Protein AF-U9UNN4-F1 (afdb_monomer)

Solvent-accessible surface area (backbone atoms only — not comparable to full-atom values): 7421 Å² total; per-residue (Å²): 136,86,81,72,49,58,26,54,30,39,27,34,83,68,90,56,60,89,92,50,68,47,32,58,31,79,43,15,46,26,44,37,27,76,14,30,35,22,39,52,63,44,77,42,87,73,54,75,59,60,59,93,90,62,50,74,45,83,46,73,40,79,90,68,20,33,39,28,44,24,54,69,85,47,74,52,69,67,46,85,89,44,60,75,52,69,99,54,69,41,85,44,71,51,66,84,70,83,86,71,88,83,83,88,78,89,73,76,77,92,79,78,82,85,82,91,78,134

Structure (mmCIF, N/CA/C/O backbone):
data_AF-U9UNN4-F1
#
_entry.id   AF-U9UNN4-F1
#
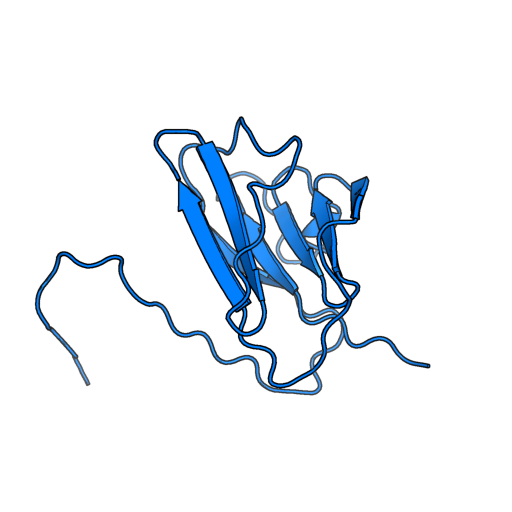loop_
_atom_site.group_PDB
_atom_site.id
_atom_site.type_symbol
_atom_site.label_atom_id
_atom_site.label_alt_id
_atom_site.label_comp_id
_atom_site.label_asym_id
_atom_site.label_entity_id
_atom_site.label_seq_id
_atom_site.pdbx_PDB_ins_code
_atom_site.Cartn_x
_atom_site.Cartn_y
_atom_site.Cartn_z
_atom_site.occupancy
_atom_site.B_iso_or_equiv
_atom_site.auth_seq_id
_atom_site.auth_comp_id
_atom_site.auth_asym_id
_atom_site.auth_atom_id
_atom_site.pdbx_PDB_model_num
ATOM 1 N N . MET A 1 1 ? 22.254 -5.142 6.832 1.00 29.05 1 MET A N 1
ATOM 2 C CA . MET A 1 1 ? 20.817 -5.178 7.172 1.00 29.05 1 MET A CA 1
ATOM 3 C C . MET A 1 1 ? 20.055 -5.242 5.857 1.00 29.05 1 MET A C 1
ATOM 5 O O . MET A 1 1 ? 19.939 -4.225 5.191 1.00 29.05 1 MET A O 1
ATOM 9 N N . TYR A 1 2 ? 19.683 -6.440 5.402 1.00 25.25 2 TYR A N 1
ATOM 10 C CA . TYR A 1 2 ? 18.939 -6.605 4.150 1.00 25.25 2 TYR A CA 1
ATOM 11 C C . TYR A 1 2 ? 17.451 -6.459 4.472 1.00 25.25 2 TYR A C 1
ATOM 13 O O . TYR A 1 2 ? 16.922 -7.208 5.288 1.00 25.25 2 TYR A O 1
ATOM 21 N N . VAL A 1 3 ? 16.820 -5.425 3.919 1.00 30.61 3 VAL A N 1
ATOM 22 C CA . VAL A 1 3 ? 15.387 -5.160 4.085 1.00 30.61 3 VAL A CA 1
ATOM 23 C C . VAL A 1 3 ? 14.633 -6.053 3.106 1.00 30.61 3 VAL A C 1
ATOM 25 O O . VAL A 1 3 ? 14.848 -5.972 1.896 1.00 30.61 3 VAL A O 1
ATOM 28 N N . TRP A 1 4 ? 13.779 -6.922 3.638 1.00 38.28 4 TRP A N 1
ATOM 29 C CA . TRP A 1 4 ? 12.887 -7.781 2.870 1.00 38.28 4 TRP A CA 1
ATOM 30 C C . TRP A 1 4 ? 11.688 -6.943 2.397 1.00 38.28 4 TRP A C 1
ATOM 32 O O . TRP A 1 4 ? 10.905 -6.437 3.201 1.00 38.28 4 TRP A O 1
ATOM 42 N N . ASP A 1 5 ? 11.587 -6.715 1.087 1.00 43.12 5 ASP A N 1
ATOM 43 C CA . ASP A 1 5 ? 10.482 -5.972 0.470 1.00 43.12 5 ASP A CA 1
ATOM 44 C C . ASP A 1 5 ? 9.328 -6.941 0.161 1.00 43.12 5 ASP A C 1
ATOM 46 O O . ASP A 1 5 ? 9.181 -7.408 -0.972 1.00 43.12 5 ASP A O 1
ATOM 50 N N . GLU A 1 6 ? 8.510 -7.242 1.167 1.00 52.38 6 GLU A N 1
ATOM 51 C CA . GLU A 1 6 ? 7.158 -7.768 0.964 1.00 52.38 6 GLU A CA 1
ATOM 52 C C . GLU A 1 6 ? 6.210 -6.574 0.798 1.00 52.38 6 GLU A C 1
ATOM 54 O O . GLU A 1 6 ? 6.158 -5.683 1.652 1.00 52.38 6 GLU A O 1
ATOM 59 N N . LYS A 1 7 ? 5.528 -6.489 -0.351 1.00 60.31 7 LYS A N 1
ATOM 60 C CA . LYS A 1 7 ? 4.720 -5.321 -0.729 1.00 60.31 7 LYS A CA 1
ATOM 61 C C . LYS A 1 7 ? 3.348 -5.749 -1.227 1.00 60.31 7 LYS A C 1
ATOM 63 O O . LYS A 1 7 ? 3.246 -6.290 -2.328 1.00 60.31 7 LYS A O 1
ATOM 68 N N . GLU A 1 8 ? 2.307 -5.462 -0.454 1.00 63.56 8 GLU A N 1
ATOM 69 C CA . GLU A 1 8 ? 0.919 -5.579 -0.910 1.00 63.56 8 GLU A CA 1
ATOM 70 C C . GLU A 1 8 ? 0.491 -4.299 -1.630 1.00 63.56 8 GLU A C 1
ATOM 72 O O . GLU A 1 8 ? 0.811 -3.181 -1.212 1.00 63.56 8 GLU A O 1
ATOM 77 N N . CYS A 1 9 ? -0.194 -4.458 -2.760 1.00 71.25 9 CYS A N 1
ATOM 78 C CA . CYS A 1 9 ? -0.533 -3.344 -3.629 1.00 71.25 9 CYS A CA 1
ATOM 79 C C . CYS A 1 9 ? -1.826 -3.549 -4.413 1.00 71.25 9 CYS A C 1
ATOM 81 O O . CYS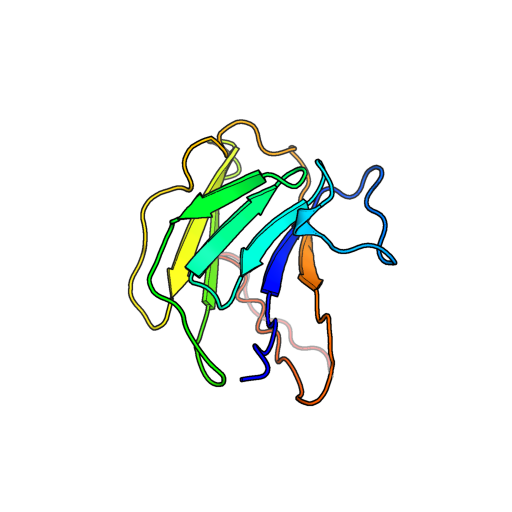 A 1 9 ? -2.373 -4.646 -4.515 1.00 71.25 9 CYS A O 1
ATOM 83 N N . ILE A 1 10 ? -2.309 -2.449 -4.975 1.00 73.62 10 ILE A N 1
ATOM 84 C CA . ILE A 1 10 ? -3.363 -2.426 -5.984 1.00 73.62 10 ILE A CA 1
ATOM 85 C C . ILE A 1 10 ? -2.824 -1.723 -7.230 1.00 73.62 10 ILE A C 1
ATOM 87 O O . ILE A 1 10 ? -2.032 -0.782 -7.120 1.00 73.62 10 ILE A O 1
ATOM 91 N N . CYS A 1 11 ? -3.222 -2.176 -8.417 1.00 72.88 11 CYS A N 1
ATOM 92 C CA . CYS A 1 11 ? -2.840 -1.539 -9.678 1.00 72.88 11 CYS A CA 1
ATOM 93 C C . CYS A 1 11 ? -4.011 -1.405 -10.653 1.00 72.88 11 CYS A C 1
ATOM 95 O O . CYS A 1 11 ? -5.000 -2.136 -10.556 1.00 72.88 11 CYS A O 1
ATOM 97 N N . SER A 1 12 ? -3.897 -0.485 -11.612 1.00 66.31 12 SER A N 1
ATOM 98 C CA . SER A 1 12 ? -4.813 -0.427 -12.758 1.00 66.31 12 SER A CA 1
ATOM 99 C C . SER A 1 12 ? -4.454 -1.474 -13.814 1.00 66.31 12 SER A C 1
ATOM 101 O O . SER A 1 12 ? -3.280 -1.760 -14.028 1.00 66.31 12 SER A O 1
ATOM 103 N N . SER A 1 13 ? -5.447 -2.004 -14.545 1.00 65.44 13 SER A N 1
ATOM 104 C CA . SER A 1 13 ? -5.169 -2.901 -15.689 1.00 65.44 13 SER A CA 1
ATOM 105 C C . SER A 1 13 ? -4.460 -2.210 -16.846 1.00 65.44 13 SER A C 1
ATOM 107 O O . SER A 1 13 ? -3.795 -2.869 -17.639 1.00 65.44 13 SER A O 1
ATOM 109 N N . G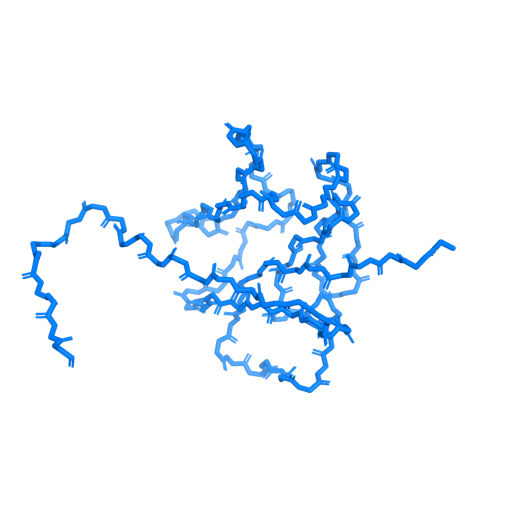LU A 1 14 ? -4.642 -0.901 -16.991 1.00 66.56 14 GLU A N 1
ATOM 110 C CA . GLU A 1 14 ? -4.064 -0.148 -18.097 1.00 66.56 14 GLU A CA 1
ATOM 111 C C . GLU A 1 14 ? -2.625 0.249 -17.759 1.00 66.56 14 GLU A C 1
ATOM 113 O O . GLU A 1 14 ? -2.367 0.821 -16.699 1.00 66.56 14 GLU A O 1
ATOM 118 N N . ASN A 1 15 ? -1.695 -0.058 -18.669 1.00 67.88 15 ASN A N 1
ATOM 119 C CA . ASN A 1 15 ? -0.296 0.389 -18.652 1.00 67.88 15 ASN A CA 1
ATOM 120 C C . ASN A 1 15 ? 0.527 0.024 -17.398 1.00 67.88 15 ASN A C 1
ATOM 122 O O . ASN A 1 15 ? 1.526 0.680 -17.104 1.00 67.88 15 ASN A O 1
ATOM 126 N N . PHE A 1 16 ? 0.153 -1.025 -16.660 1.00 73.94 16 PHE A N 1
ATOM 127 C CA . PHE A 1 16 ? 0.965 -1.540 -15.555 1.00 73.94 16 PHE A CA 1
ATOM 128 C C . PHE A 1 16 ? 2.052 -2.501 -16.060 1.00 73.94 16 PHE A C 1
ATOM 130 O O . PHE A 1 16 ? 1.765 -3.534 -16.670 1.00 73.94 16 PHE A O 1
ATOM 137 N N . ASN A 1 17 ? 3.319 -2.183 -15.795 1.00 78.62 17 ASN A N 1
ATOM 138 C CA . ASN A 1 17 ? 4.466 -3.007 -16.159 1.00 78.62 17 ASN A CA 1
ATOM 139 C C . ASN A 1 17 ? 4.823 -3.976 -15.022 1.00 78.62 17 ASN A C 1
ATOM 141 O O . ASN A 1 17 ? 5.426 -3.596 -14.018 1.00 78.62 17 ASN A O 1
ATOM 145 N N . TYR A 1 18 ? 4.519 -5.258 -15.221 1.00 75.31 18 TYR A N 1
ATOM 146 C CA . TYR A 1 18 ? 4.806 -6.335 -14.267 1.00 75.31 18 TYR A CA 1
ATOM 147 C C . TYR A 1 18 ? 6.306 -6.613 -14.058 1.00 75.31 18 TYR A C 1
ATOM 149 O O . TYR A 1 18 ? 6.674 -7.253 -13.076 1.00 75.31 18 TYR A O 1
ATOM 157 N N . LYS A 1 19 ? 7.183 -6.149 -14.961 1.00 75.88 19 LYS A N 1
ATOM 158 C CA . LYS A 1 19 ? 8.645 -6.307 -14.843 1.00 75.88 19 LYS A CA 1
ATOM 159 C C . LYS A 1 19 ? 9.300 -5.195 -14.024 1.00 75.88 19 LYS A C 1
ATOM 161 O O . LYS A 1 19 ? 10.485 -5.286 -13.715 1.00 75.88 19 LYS A O 1
ATOM 166 N N . SER A 1 20 ? 8.560 -4.137 -13.699 1.00 78.81 20 SER A N 1
ATOM 167 C CA . SER A 1 20 ? 9.065 -2.976 -12.969 1.00 78.81 20 SER A CA 1
ATOM 168 C C . SER A 1 20 ? 8.486 -2.918 -11.558 1.00 78.81 20 SER A C 1
ATOM 170 O O . SER A 1 20 ? 7.391 -3.407 -11.292 1.00 78.81 20 SER A O 1
ATOM 172 N N . TRP A 1 21 ? 9.217 -2.295 -10.629 1.00 80.69 21 TRP A N 1
ATOM 173 C CA . TRP A 1 21 ? 8.732 -2.108 -9.261 1.00 80.69 21 TRP A CA 1
ATOM 174 C C . TRP A 1 21 ? 7.417 -1.317 -9.261 1.00 80.69 21 TRP A C 1
ATOM 176 O O . TRP A 1 21 ? 7.354 -0.204 -9.782 1.00 80.69 21 TRP A O 1
ATOM 186 N N . ALA A 1 22 ? 6.373 -1.892 -8.660 1.00 82.88 22 ALA A N 1
ATOM 187 C CA . ALA A 1 22 ? 5.019 -1.338 -8.672 1.00 82.88 22 ALA A CA 1
ATOM 188 C C . ALA A 1 22 ? 4.941 0.088 -8.096 1.00 82.88 22 ALA A C 1
ATOM 190 O O . ALA A 1 22 ? 4.256 0.934 -8.654 1.00 82.88 22 ALA A O 1
ATOM 191 N N . GLY A 1 23 ? 5.691 0.382 -7.027 1.00 82.00 23 GLY A N 1
ATOM 192 C CA . GLY A 1 23 ? 5.645 1.691 -6.357 1.00 82.00 23 GLY A CA 1
ATOM 193 C C . GLY A 1 23 ? 6.284 2.825 -7.164 1.00 82.00 23 GLY A C 1
ATOM 194 O O . GLY A 1 23 ? 5.998 3.994 -6.918 1.00 82.00 23 GLY A O 1
ATOM 195 N N . GLY A 1 24 ? 7.126 2.488 -8.146 1.00 83.94 24 GLY A N 1
ATOM 196 C CA . GLY A 1 24 ? 7.719 3.455 -9.073 1.00 83.94 24 GLY A CA 1
ATOM 197 C C . GLY A 1 24 ? 6.779 3.869 -10.206 1.00 83.94 24 GLY A C 1
ATOM 198 O O . GLY A 1 24 ? 7.068 4.826 -10.916 1.00 83.94 24 GLY A O 1
ATOM 199 N N . GLN A 1 25 ? 5.666 3.160 -10.386 1.00 87.12 25 GLN A N 1
ATOM 200 C CA . GLN A 1 25 ? 4.724 3.387 -11.476 1.00 87.12 25 GLN A CA 1
ATOM 201 C C . GLN A 1 25 ? 3.552 4.232 -10.977 1.00 87.12 25 GLN A C 1
ATOM 203 O O . GLN A 1 25 ? 3.088 4.066 -9.849 1.00 87.12 25 GLN A O 1
ATOM 208 N N . SER A 1 26 ? 3.044 5.136 -11.813 1.00 88.12 26 SER A N 1
ATOM 209 C CA . SER A 1 26 ? 1.845 5.928 -11.495 1.00 88.12 26 SER A CA 1
ATOM 210 C C . SER A 1 26 ? 0.581 5.069 -11.393 1.00 88.12 26 SER A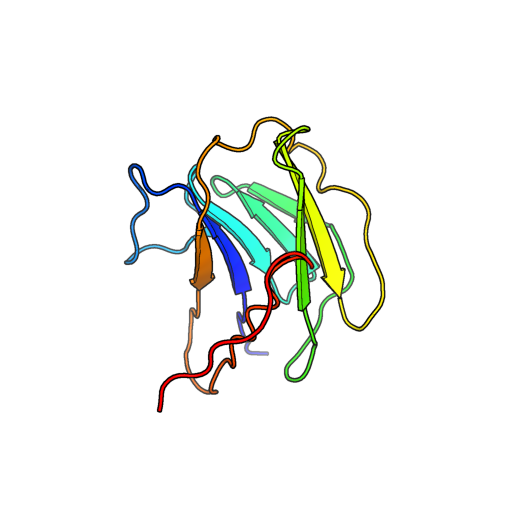 C 1
ATOM 212 O O . SER A 1 26 ? -0.367 5.440 -10.708 1.00 88.12 26 SER A O 1
ATOM 214 N N . THR A 1 27 ? 0.598 3.897 -12.026 1.00 89.31 27 THR A N 1
ATOM 215 C CA . THR A 1 27 ? -0.475 2.896 -12.060 1.00 89.31 27 THR A CA 1
ATOM 216 C C . THR A 1 27 ? -0.417 1.889 -10.907 1.00 89.31 27 THR A 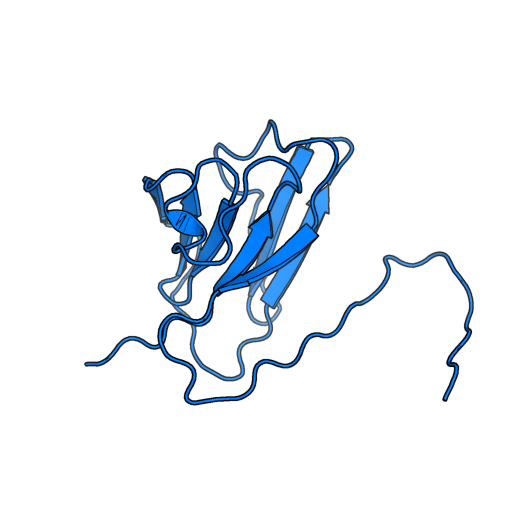C 1
ATOM 218 O O . THR A 1 27 ? -1.238 0.972 -10.863 1.00 89.31 27 THR A O 1
ATOM 221 N N . GLY A 1 28 ? 0.546 2.028 -9.987 1.00 89.50 28 GLY A N 1
ATOM 222 C CA . GLY A 1 28 ? 0.718 1.158 -8.825 1.00 89.50 28 GLY A CA 1
ATOM 223 C C . GLY A 1 28 ? 0.627 1.922 -7.506 1.00 89.50 28 GLY A C 1
ATOM 224 O O . GLY A 1 28 ? 1.288 2.943 -7.317 1.00 89.50 28 GLY A O 1
ATOM 225 N N . TRP A 1 29 ? -0.165 1.397 -6.575 1.00 92.25 29 TRP A N 1
ATOM 226 C CA . TRP A 1 29 ? -0.329 1.921 -5.220 1.00 92.25 29 TRP A CA 1
ATOM 227 C C . TRP A 1 29 ? 0.065 0.843 -4.222 1.00 92.25 29 TRP A C 1
ATOM 229 O O . TRP A 1 29 ? -0.555 -0.219 -4.167 1.00 92.25 29 TRP A O 1
ATOM 239 N N . VAL A 1 30 ? 1.133 1.089 -3.468 1.00 91.69 30 VAL A N 1
ATOM 240 C CA . VAL A 1 30 ? 1.839 0.043 -2.721 1.00 91.69 30 VAL A CA 1
ATOM 241 C C . VAL A 1 30 ? 2.019 0.426 -1.263 1.00 91.69 30 VAL A C 1
ATOM 243 O O . VAL A 1 30 ? 2.503 1.520 -0.999 1.00 91.69 30 VAL A O 1
ATOM 246 N N . LEU A 1 31 ? 1.737 -0.486 -0.331 1.00 93.06 31 LEU A N 1
ATOM 247 C CA . LEU A 1 31 ? 2.254 -0.416 1.037 1.00 93.06 31 LEU A CA 1
ATOM 248 C C . LEU A 1 31 ? 3.500 -1.305 1.139 1.00 93.06 31 LEU A C 1
ATOM 250 O O . LEU A 1 31 ? 3.449 -2.493 0.819 1.00 93.06 31 LEU A O 1
ATOM 254 N N . GLY A 1 32 ? 4.627 -0.733 1.564 1.00 90.25 32 GLY A N 1
ATOM 255 C CA . GLY A 1 32 ? 5.867 -1.479 1.784 1.00 90.25 32 GLY A CA 1
ATOM 256 C C . GLY A 1 32 ? 6.147 -1.792 3.249 1.00 90.25 32 GLY A C 1
ATOM 257 O O . GLY A 1 32 ? 5.723 -1.056 4.137 1.00 90.25 32 GLY A O 1
ATOM 258 N N . SER A 1 33 ? 6.938 -2.843 3.486 1.00 88.44 33 SER A N 1
ATOM 259 C CA . SER A 1 33 ? 7.381 -3.301 4.815 1.00 88.44 33 SER A CA 1
ATOM 260 C C . SER A 1 33 ? 8.100 -2.244 5.656 1.00 88.44 33 SER A C 1
ATOM 262 O O . SER A 1 33 ? 8.096 -2.318 6.882 1.00 88.44 33 SER A O 1
ATOM 264 N N . SER A 1 34 ? 8.644 -1.194 5.036 1.00 90.75 34 SER A N 1
ATOM 265 C CA . SER A 1 34 ? 9.179 -0.030 5.751 1.00 90.75 34 SER A CA 1
ATOM 266 C C . SER A 1 34 ? 8.103 0.847 6.411 1.00 90.75 34 SER A C 1
ATOM 268 O O . SER A 1 34 ? 8.457 1.817 7.073 1.00 90.75 34 SER A O 1
ATOM 270 N N . GLY A 1 35 ? 6.815 0.559 6.200 1.00 92.94 35 GLY A N 1
ATOM 271 C CA . GLY A 1 35 ? 5.689 1.365 6.678 1.00 92.94 35 GLY A CA 1
ATOM 272 C C . GLY A 1 35 ? 5.348 2.568 5.790 1.00 92.94 35 GLY A C 1
ATOM 273 O O . GLY A 1 35 ? 4.563 3.434 6.179 1.00 92.94 35 GLY A O 1
ATOM 274 N N . ASN A 1 36 ? 5.934 2.634 4.591 1.00 94.31 36 ASN A N 1
ATOM 275 C CA . ASN A 1 36 ? 5.684 3.702 3.628 1.00 94.31 36 ASN A CA 1
ATOM 276 C C . ASN A 1 36 ? 4.704 3.250 2.544 1.00 94.31 36 ASN A C 1
ATOM 278 O O . ASN A 1 36 ? 4.798 2.127 2.037 1.00 94.31 36 ASN A O 1
ATOM 282 N N . CYS A 1 37 ?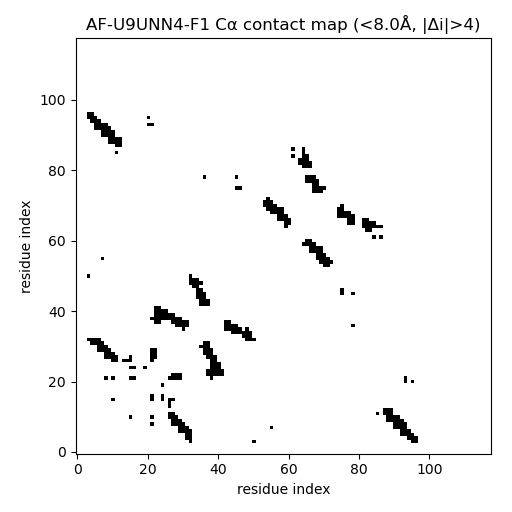 3.823 4.161 2.141 1.00 94.44 37 CYS A N 1
ATOM 283 C CA . CYS A 1 37 ? 3.029 4.034 0.929 1.00 94.44 37 CYS A CA 1
ATOM 284 C C . CYS A 1 37 ? 3.787 4.629 -0.265 1.00 94.44 37 CYS A C 1
ATOM 286 O O . CYS A 1 37 ? 4.415 5.680 -0.137 1.00 94.44 37 CYS A O 1
ATOM 288 N N . PHE A 1 38 ? 3.704 3.981 -1.427 1.00 91.88 38 PHE A N 1
ATOM 289 C CA . PHE A 1 38 ? 4.373 4.400 -2.657 1.00 91.88 38 PHE A CA 1
ATOM 290 C C . PHE A 1 38 ? 3.399 4.508 -3.827 1.00 91.88 38 PHE A C 1
ATOM 292 O O . PHE A 1 38 ? 2.579 3.611 -4.041 1.00 91.88 38 PHE A O 1
ATOM 299 N N . ASN A 1 39 ? 3.538 5.578 -4.605 1.00 91.62 39 ASN A N 1
ATOM 300 C CA . ASN A 1 39 ? 2.900 5.753 -5.908 1.00 91.62 39 ASN A CA 1
ATOM 301 C C . ASN A 1 39 ? 3.749 6.705 -6.764 1.00 91.62 39 ASN A C 1
ATOM 303 O O . ASN A 1 39 ? 4.242 7.715 -6.259 1.00 91.62 39 ASN A O 1
ATOM 307 N N . SER A 1 40 ? 3.938 6.391 -8.050 1.00 89.75 40 SER A N 1
ATOM 308 C CA . SER A 1 40 ? 4.709 7.223 -8.990 1.00 89.75 40 SER A CA 1
ATOM 309 C C . SER A 1 40 ? 6.117 7.610 -8.494 1.00 89.75 40 SER A C 1
ATOM 311 O O . SER A 1 40 ? 6.578 8.730 -8.715 1.00 89.75 40 SER A O 1
ATOM 313 N N . GLY A 1 41 ? 6.790 6.710 -7.767 1.00 86.31 41 GLY A N 1
ATOM 314 C CA . GLY A 1 41 ? 8.124 6.946 -7.198 1.00 86.31 41 GLY A CA 1
ATOM 315 C C . GLY A 1 41 ? 8.150 7.849 -5.958 1.00 86.31 41 GLY A C 1
ATOM 316 O O . GLY A 1 41 ? 9.214 8.046 -5.375 1.00 86.31 41 GLY A O 1
ATOM 317 N N . THR A 1 42 ? 6.996 8.355 -5.520 1.00 89.81 42 THR A N 1
ATOM 318 C CA . THR A 1 42 ? 6.859 9.147 -4.293 1.00 89.81 42 THR A CA 1
ATOM 319 C C . THR A 1 42 ? 6.581 8.229 -3.108 1.00 89.81 42 THR A C 1
ATOM 321 O O . THR A 1 42 ? 5.823 7.269 -3.238 1.00 89.81 42 THR A O 1
ATOM 324 N N . SER A 1 43 ? 7.187 8.526 -1.955 1.00 92.44 43 SER A N 1
ATOM 325 C CA . SER A 1 43 ? 7.036 7.779 -0.702 1.00 92.44 43 SER A CA 1
ATOM 326 C C . SER A 1 43 ? 6.391 8.653 0.367 1.00 92.44 43 SER A C 1
ATOM 328 O O . SER A 1 43 ? 6.821 9.786 0.574 1.00 92.44 43 SER A O 1
ATOM 330 N N . ILE A 1 44 ? 5.421 8.104 1.093 1.00 94.19 44 ILE A N 1
ATOM 331 C CA . ILE A 1 44 ? 4.732 8.775 2.201 1.00 94.19 44 ILE A CA 1
ATOM 332 C C . ILE A 1 44 ? 4.737 7.862 3.424 1.00 94.19 44 ILE A C 1
ATOM 334 O O . ILE A 1 44 ? 4.362 6.695 3.320 1.00 94.19 44 ILE A O 1
ATOM 338 N N . GLY A 1 45 ? 5.144 8.392 4.580 1.00 95.69 45 GLY A N 1
ATOM 339 C CA . GLY A 1 45 ? 5.057 7.668 5.848 1.00 95.69 45 GLY A CA 1
ATOM 340 C C . GLY A 1 45 ? 3.600 7.401 6.211 1.00 95.69 45 GLY A C 1
ATOM 341 O O . GLY A 1 45 ? 2.788 8.325 6.195 1.00 95.69 45 GLY A O 1
ATOM 342 N N . TYR A 1 46 ? 3.268 6.144 6.508 1.00 95.88 46 TYR A N 1
ATOM 343 C CA . TYR A 1 46 ? 1.882 5.727 6.722 1.00 95.88 46 TYR A CA 1
ATOM 344 C C . TYR A 1 46 ? 1.689 4.935 8.017 1.00 95.88 46 TYR A C 1
ATOM 346 O O . TYR A 1 46 ? 0.801 5.245 8.811 1.00 95.88 46 TYR A O 1
ATOM 354 N N . CYS A 1 47 ? 2.541 3.944 8.265 1.00 95.56 47 CYS A N 1
ATOM 355 C CA . CYS A 1 47 ? 2.518 3.141 9.481 1.00 95.56 47 CYS A CA 1
ATOM 356 C C . CYS A 1 47 ? 3.935 2.822 9.966 1.00 95.56 47 CYS A C 1
ATOM 358 O O . CYS A 1 47 ? 4.929 3.191 9.341 1.00 95.56 47 CYS A O 1
ATOM 360 N N . SER A 1 48 ? 4.038 2.127 11.098 1.00 94.81 48 SER A N 1
ATOM 361 C CA . SER A 1 48 ? 5.307 1.539 11.528 1.00 94.81 48 SER A CA 1
ATOM 362 C C . SER A 1 48 ? 5.745 0.445 10.554 1.00 94.81 48 SER A C 1
ATOM 364 O O . SER A 1 48 ? 4.912 -0.184 9.896 1.00 94.81 48 SER A O 1
ATOM 366 N N . SER A 1 49 ? 7.053 0.207 10.475 1.00 93.06 49 SER A N 1
ATOM 367 C CA . SER A 1 49 ? 7.588 -0.910 9.707 1.00 93.06 49 SER A CA 1
ATOM 368 C C . SER A 1 49 ? 7.106 -2.248 10.263 1.00 93.06 49 SER A C 1
ATOM 370 O O . SER A 1 49 ? 6.808 -2.394 11.452 1.00 93.06 49 SER A O 1
ATOM 372 N N . PHE A 1 50 ? 7.028 -3.237 9.385 1.00 89.19 50 PHE A N 1
ATOM 373 C CA . PHE A 1 50 ? 6.544 -4.570 9.696 1.00 89.19 50 PHE A CA 1
ATOM 374 C C . PHE A 1 50 ? 7.406 -5.634 9.013 1.00 89.19 50 PHE A C 1
ATOM 376 O O . PHE A 1 50 ? 8.261 -5.333 8.181 1.00 89.19 50 PHE A O 1
ATOM 383 N N . LYS A 1 51 ? 7.222 -6.886 9.430 1.00 87.62 51 LYS A N 1
ATOM 384 C CA . LYS A 1 51 ? 8.059 -8.032 9.047 1.00 87.62 51 LYS A CA 1
ATOM 385 C C . LYS A 1 51 ? 7.207 -9.254 8.716 1.00 87.62 51 LYS A C 1
ATOM 387 O O . LYS A 1 51 ? 5.992 -9.225 8.912 1.00 87.62 51 LYS A O 1
ATOM 392 N N . ASP A 1 52 ? 7.858 -10.326 8.300 1.00 82.38 52 ASP A N 1
ATOM 393 C CA . ASP A 1 52 ? 7.262 -11.620 7.986 1.00 82.38 52 ASP A CA 1
ATOM 394 C C . ASP A 1 52 ? 6.235 -12.066 9.041 1.00 82.38 52 ASP A C 1
ATOM 396 O O . ASP A 1 52 ? 6.404 -11.869 10.251 1.00 82.38 52 ASP A O 1
ATOM 400 N N . GLY A 1 53 ? 5.141 -12.663 8.566 1.00 83.88 53 GLY A N 1
ATOM 401 C CA . GLY A 1 53 ? 4.001 -13.059 9.398 1.00 83.88 53 GLY A CA 1
ATOM 402 C C . GLY A 1 53 ? 3.026 -11.919 9.709 1.00 83.88 53 GLY A C 1
ATOM 403 O O . GLY A 1 53 ? 1.982 -12.160 10.317 1.00 83.88 53 GLY A O 1
ATOM 404 N N . THR A 1 54 ? 3.315 -10.692 9.267 1.00 88.56 54 THR A N 1
ATOM 405 C CA . THR A 1 54 ? 2.359 -9.585 9.360 1.00 88.56 54 THR A CA 1
ATOM 406 C C . THR A 1 54 ? 1.187 -9.826 8.422 1.00 88.56 54 THR A C 1
ATOM 408 O O . THR A 1 54 ? 1.352 -9.974 7.215 1.00 88.56 54 THR A O 1
ATOM 411 N N . LYS A 1 55 ? -0.025 -9.806 8.979 1.00 88.81 55 LYS A N 1
ATOM 412 C CA . LYS A 1 55 ? -1.250 -9.801 8.186 1.00 88.81 55 LYS A CA 1
ATOM 413 C C . LYS A 1 55 ? -1.574 -8.376 7.755 1.00 88.81 55 LYS A C 1
ATOM 415 O O . LYS A 1 55 ? -1.836 -7.521 8.606 1.00 88.81 55 LYS A O 1
ATOM 420 N N . ILE A 1 56 ? -1.603 -8.156 6.448 1.00 89.38 56 ILE A N 1
ATOM 421 C CA . ILE A 1 56 ? -2.075 -6.916 5.842 1.00 89.38 56 ILE A CA 1
ATOM 422 C C . ILE A 1 56 ? -3.483 -7.163 5.293 1.00 89.38 56 ILE A C 1
ATOM 424 O O . ILE A 1 56 ? -3.870 -8.274 4.930 1.00 89.38 56 ILE A O 1
ATOM 428 N N . THR A 1 57 ? -4.330 -6.146 5.351 1.00 90.25 57 THR A N 1
ATOM 429 C CA . THR A 1 57 ? -5.649 -6.169 4.721 1.00 90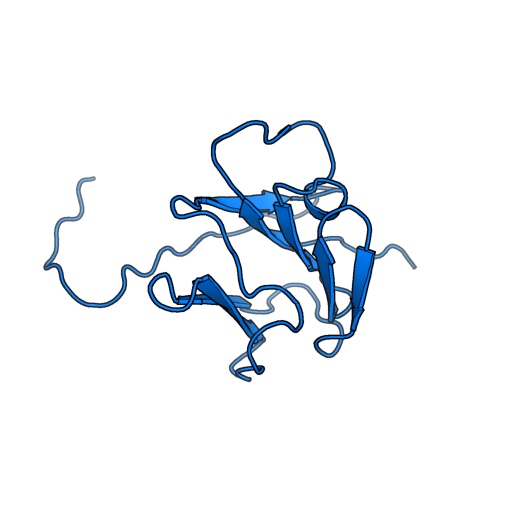.25 57 THR A CA 1
ATOM 430 C C . THR A 1 57 ? -5.861 -4.848 4.018 1.00 90.25 57 THR A C 1
ATOM 432 O O . THR A 1 57 ? -5.752 -3.790 4.640 1.00 90.25 57 THR A O 1
ATOM 435 N N . VAL A 1 58 ? -6.166 -4.923 2.728 1.00 90.50 58 VAL A N 1
ATOM 436 C CA . VAL A 1 58 ? -6.444 -3.766 1.882 1.00 90.50 58 VAL A CA 1
ATOM 437 C C . VAL A 1 58 ? -7.934 -3.445 1.950 1.00 90.50 58 VAL A C 1
ATOM 439 O O . VAL A 1 58 ? -8.775 -4.304 1.688 1.00 90.50 58 VAL A O 1
ATOM 442 N N . HIS A 1 59 ? -8.261 -2.205 2.297 1.00 91.12 59 HIS A N 1
ATOM 443 C CA . HIS A 1 59 ? -9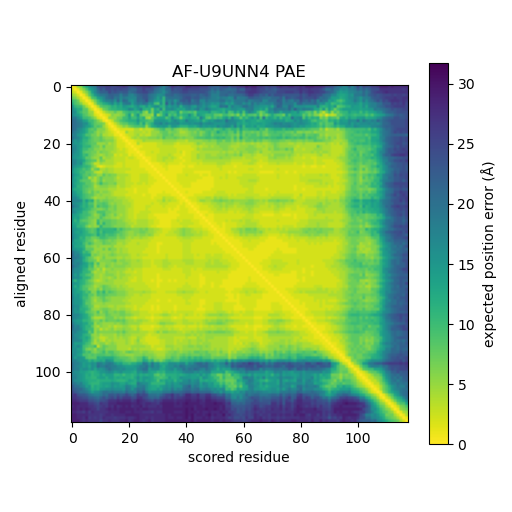.621 -1.674 2.307 1.00 91.12 59 HIS A CA 1
ATOM 444 C C . HIS A 1 59 ? -9.759 -0.710 1.139 1.00 91.12 59 HIS A C 1
ATOM 446 O O . HIS A 1 59 ? -9.199 0.383 1.178 1.00 91.12 59 HIS A O 1
ATOM 452 N N . LEU A 1 60 ? -10.489 -1.122 0.108 1.00 91.25 60 LEU A N 1
ATOM 453 C CA . LEU A 1 60 ? -10.719 -0.327 -1.091 1.00 91.25 60 LEU A CA 1
ATOM 454 C C . LEU A 1 60 ? -12.164 0.181 -1.101 1.00 91.25 60 LEU A C 1
ATOM 456 O O . LEU A 1 60 ? -13.098 -0.622 -1.129 1.00 91.25 60 LEU A O 1
ATOM 460 N N . ASP A 1 61 ? -12.347 1.501 -1.091 1.00 91.44 61 ASP A N 1
ATOM 461 C CA . ASP A 1 61 ? -13.653 2.139 -1.266 1.00 91.44 61 ASP A CA 1
ATOM 462 C C . ASP A 1 61 ? -13.742 2.685 -2.694 1.00 91.44 61 ASP A C 1
ATOM 464 O O . ASP A 1 61 ? -13.171 3.724 -3.024 1.00 91.44 61 ASP A O 1
ATOM 468 N N . MET A 1 62 ? -14.464 1.974 -3.561 1.00 87.19 62 MET A N 1
ATOM 469 C CA . MET A 1 62 ? -14.620 2.358 -4.968 1.00 87.19 62 MET A CA 1
ATOM 470 C C . MET A 1 62 ? -15.630 3.489 -5.188 1.00 87.19 62 MET A C 1
ATOM 472 O O . MET A 1 62 ? -15.606 4.109 -6.252 1.00 87.19 62 MET A O 1
ATOM 476 N N . ASN A 1 63 ? -16.478 3.796 -4.201 1.00 91.00 63 ASN A N 1
ATOM 477 C CA . ASN A 1 63 ? -17.384 4.942 -4.279 1.00 91.00 63 ASN A CA 1
ATOM 478 C C . ASN A 1 63 ? -16.602 6.239 -4.053 1.00 91.00 63 ASN A C 1
ATOM 480 O O . ASN A 1 63 ? -16.760 7.198 -4.806 1.00 91.00 63 ASN A O 1
ATOM 484 N N . LYS A 1 64 ? -15.724 6.248 -3.043 1.00 92.88 64 LYS A N 1
ATOM 485 C CA . LYS A 1 64 ? -14.840 7.386 -2.738 1.00 92.88 64 LYS A CA 1
ATOM 486 C C . LYS A 1 64 ? -13.545 7.393 -3.541 1.00 92.88 64 LYS A C 1
ATOM 488 O O . LYS A 1 64 ? -12.876 8.419 -3.589 1.00 92.88 64 LYS A O 1
ATOM 493 N N . ARG A 1 65 ? -13.196 6.263 -4.162 1.00 92.94 65 ARG A N 1
ATOM 494 C CA . ARG A 1 65 ? -11.919 6.025 -4.851 1.00 92.94 65 ARG A CA 1
ATOM 495 C C . ARG A 1 65 ? -10.715 6.207 -3.922 1.00 92.94 65 ARG A C 1
ATOM 497 O O . ARG A 1 65 ? -9.718 6.816 -4.312 1.00 92.94 65 ARG A O 1
ATOM 504 N N . THR A 1 66 ? -10.825 5.662 -2.710 1.00 94.94 66 THR A N 1
ATOM 505 C CA . THR A 1 66 ? -9.804 5.716 -1.653 1.00 94.94 66 THR A CA 1
ATOM 506 C C . THR A 1 66 ? -9.343 4.324 -1.238 1.00 94.94 66 THR A C 1
ATOM 508 O O . THR A 1 66 ? -10.011 3.318 -1.484 1.00 94.94 66 THR A O 1
ATOM 511 N N . CYS A 1 67 ? -8.175 4.257 -0.601 1.00 94.44 67 CYS A N 1
ATOM 512 C CA . CYS A 1 67 ? -7.618 3.021 -0.066 1.00 94.44 67 CYS A CA 1
ATOM 513 C C . CYS A 1 67 ? -7.059 3.248 1.342 1.00 94.44 67 CYS A C 1
ATOM 515 O O . CYS A 1 67 ? -6.471 4.290 1.631 1.00 94.44 67 CYS A O 1
ATOM 517 N N . ALA A 1 68 ? -7.224 2.253 2.207 1.00 95.25 68 ALA A N 1
ATOM 518 C CA . ALA A 1 68 ? -6.646 2.193 3.544 1.00 95.25 68 ALA A CA 1
ATOM 519 C C . ALA A 1 68 ? -6.120 0.783 3.821 1.00 95.25 68 ALA A C 1
ATOM 521 O O . ALA A 1 68 ? -6.541 -0.183 3.182 1.00 95.25 68 ALA A O 1
ATOM 522 N N . PHE A 1 69 ? -5.246 0.641 4.813 1.00 94.62 69 PHE A N 1
ATOM 523 C CA . PHE A 1 69 ? -4.711 -0.661 5.198 1.00 94.62 69 PHE A CA 1
ATOM 524 C C . PHE A 1 69 ? -4.987 -0.973 6.666 1.00 94.62 69 PHE A C 1
ATOM 526 O O . PHE A 1 69 ? -5.050 -0.100 7.531 1.00 94.62 69 PHE A O 1
ATOM 533 N N . THR A 1 70 ? -5.150 -2.256 6.960 1.00 94.06 70 THR A N 1
ATOM 534 C CA . THR A 1 70 ? -5.018 -2.789 8.315 1.00 94.06 70 THR A CA 1
ATOM 535 C C . THR A 1 70 ? -3.737 -3.590 8.392 1.00 94.06 70 THR A C 1
ATOM 537 O O . THR A 1 70 ? -3.551 -4.503 7.593 1.00 94.06 70 THR A O 1
ATOM 540 N N . VAL A 1 71 ? -2.876 -3.258 9.350 1.00 93.62 71 VAL A N 1
ATOM 541 C CA . VAL A 1 71 ? -1.598 -3.937 9.580 1.00 93.62 71 VAL A CA 1
ATOM 542 C C . VAL A 1 71 ? -1.659 -4.576 10.958 1.00 93.62 71 VAL A C 1
ATOM 544 O O . VAL A 1 71 ? -1.842 -3.886 11.959 1.00 93.62 71 VAL A O 1
ATOM 547 N N . ASN A 1 72 ? -1.575 -5.905 11.006 1.00 92.19 72 ASN A N 1
ATOM 548 C CA . ASN A 1 72 ? -1.663 -6.695 12.237 1.00 92.19 72 ASN A CA 1
ATOM 549 C C . ASN A 1 72 ? -2.869 -6.329 13.135 1.00 92.19 72 ASN A C 1
ATOM 551 O O . ASN A 1 72 ? -2.747 -6.165 14.346 1.00 92.19 72 ASN A O 1
ATOM 555 N N . GLY A 1 73 ? -4.044 -6.150 12.522 1.00 92.75 73 GLY A N 1
ATOM 556 C CA . GLY A 1 73 ? -5.288 -5.805 13.224 1.00 92.75 73 GLY A CA 1
ATOM 557 C C . GLY A 1 73 ? -5.483 -4.313 13.524 1.00 92.75 73 GLY A C 1
ATOM 558 O O . GLY A 1 73 ? -6.589 -3.920 13.886 1.00 92.75 73 GLY A O 1
ATOM 559 N N . ILE A 1 74 ? -4.473 -3.466 13.309 1.00 95.31 74 ILE A N 1
ATOM 560 C CA . ILE A 1 74 ? -4.589 -2.011 13.466 1.00 95.31 74 ILE A CA 1
ATOM 561 C C . ILE A 1 74 ? -5.021 -1.402 12.135 1.00 95.31 74 ILE A C 1
ATOM 563 O O . ILE A 1 74 ? -4.280 -1.463 11.154 1.00 95.31 74 ILE A O 1
ATOM 567 N N . LYS A 1 75 ? -6.225 -0.821 12.089 1.00 95.31 75 LYS A N 1
ATOM 568 C CA . LYS A 1 75 ? -6.726 -0.105 10.911 1.00 95.31 75 LYS A CA 1
ATOM 569 C C . LYS A 1 75 ? -6.178 1.320 10.886 1.00 95.31 75 LYS A C 1
ATOM 571 O O . LYS A 1 75 ? -6.428 2.094 11.806 1.00 95.31 75 LYS A O 1
ATOM 576 N N . TYR A 1 76 ? -5.474 1.657 9.814 1.00 96.31 76 TYR A N 1
ATOM 577 C CA . TYR A 1 76 ? -4.946 2.993 9.556 1.00 96.31 76 TYR A CA 1
ATOM 578 C C . TYR A 1 76 ? -5.955 3.830 8.748 1.00 96.31 76 TYR A C 1
ATOM 580 O O . TYR A 1 76 ? -6.854 3.263 8.113 1.00 96.31 76 TYR A O 1
ATOM 588 N N . PRO A 1 77 ? -5.855 5.174 8.781 1.00 96.56 77 PRO A N 1
ATOM 589 C CA . PRO A 1 77 ? -6.714 6.051 7.984 1.00 96.56 77 PRO A CA 1
ATOM 590 C C . PRO A 1 77 ? -6.498 5.851 6.478 1.00 96.56 77 PRO A C 1
ATOM 592 O O . PRO A 1 77 ? -5.556 5.186 6.055 1.00 96.56 77 PRO A O 1
ATOM 595 N N . GLU A 1 78 ? -7.360 6.434 5.648 1.00 96.81 78 GLU A N 1
ATOM 596 C CA . GLU A 1 78 ? -7.145 6.464 4.196 1.00 96.81 78 GLU A CA 1
ATOM 597 C C . GLU A 1 78 ? -5.773 7.069 3.861 1.00 96.81 78 GLU A C 1
ATOM 599 O O . GLU A 1 78 ? -5.305 8.002 4.522 1.00 96.81 78 GLU A O 1
ATOM 604 N N . VAL A 1 79 ? -5.100 6.512 2.855 1.00 94.81 79 VAL A N 1
ATOM 605 C CA . VAL A 1 79 ? -3.783 6.999 2.439 1.00 94.81 79 VAL A CA 1
ATOM 606 C C . VAL A 1 79 ? -3.940 8.394 1.842 1.00 94.81 79 VAL A C 1
ATOM 608 O O . VAL A 1 79 ? -4.660 8.594 0.862 1.00 94.81 79 VAL A O 1
ATOM 611 N N . SER A 1 80 ? -3.246 9.368 2.430 1.00 93.38 80 SER A N 1
ATOM 612 C CA . SER A 1 80 ? -3.286 10.752 1.961 1.00 93.38 80 SER A CA 1
ATOM 613 C C . SER A 1 80 ? -2.856 10.850 0.494 1.00 93.38 80 SER A C 1
ATOM 615 O O . SER A 1 80 ? -1.859 10.258 0.083 1.00 93.38 80 SER A O 1
ATOM 617 N N . GLY A 1 81 ? -3.627 11.592 -0.303 1.00 90.44 81 GLY A N 1
ATOM 618 C CA . GLY A 1 81 ? -3.389 11.776 -1.738 1.00 90.44 81 GLY A CA 1
ATOM 619 C C . GLY A 1 81 ? -3.889 10.640 -2.636 1.00 90.44 81 GLY A C 1
ATOM 620 O O . GLY A 1 81 ? -3.879 10.792 -3.854 1.00 90.44 81 GLY A O 1
ATOM 621 N N . TRP A 1 82 ? -4.368 9.520 -2.087 1.00 92.50 82 TRP A N 1
ATOM 622 C CA . TRP A 1 82 ? -4.973 8.437 -2.872 1.00 92.50 82 TRP A CA 1
ATOM 623 C C . TRP A 1 82 ? -6.499 8.593 -2.904 1.00 92.50 82 TRP A C 1
ATOM 625 O O . TRP A 1 82 ? -7.223 7.780 -2.341 1.00 92.50 82 TRP A O 1
ATOM 635 N N . ASN A 1 83 ? -6.985 9.671 -3.526 1.00 91.25 83 ASN A N 1
ATOM 636 C CA . ASN A 1 83 ? -8.405 10.065 -3.551 1.00 91.25 83 ASN A CA 1
ATOM 637 C C . ASN A 1 83 ? -9.028 10.107 -4.960 1.00 91.25 83 ASN A C 1
ATOM 639 O O . ASN A 1 83 ? -10.143 10.588 -5.141 1.00 91.25 83 ASN A O 1
ATOM 643 N N . ASN A 1 84 ? -8.303 9.631 -5.970 1.00 89.62 84 ASN A N 1
ATOM 644 C CA . ASN A 1 84 ? -8.784 9.532 -7.346 1.00 89.62 84 ASN A CA 1
ATOM 645 C C . ASN A 1 84 ? -8.287 8.235 -7.994 1.00 89.62 84 ASN A C 1
ATOM 647 O O . ASN A 1 84 ? -7.736 8.229 -9.096 1.00 89.62 84 ASN A O 1
ATOM 651 N N . LEU A 1 85 ? -8.433 7.127 -7.266 1.00 91.81 85 LEU A N 1
ATOM 652 C CA . LEU A 1 85 ? -8.098 5.809 -7.789 1.00 91.81 85 LEU A CA 1
ATOM 653 C C . LEU A 1 85 ? -8.930 5.476 -9.052 1.00 91.81 85 LEU A C 1
ATOM 655 O O . LEU A 1 85 ? -10.105 5.850 -9.138 1.00 91.81 85 LEU A O 1
ATOM 659 N N . PRO A 1 86 ? -8.355 4.762 -10.035 1.00 90.50 86 PRO A N 1
ATOM 660 C CA . PRO A 1 86 ? -9.073 4.291 -11.217 1.00 90.50 86 PRO A CA 1
ATOM 661 C C . PRO A 1 86 ? -10.292 3.434 -10.865 1.00 90.50 86 PRO A C 1
ATOM 663 O O . PRO A 1 86 ? -10.299 2.738 -9.855 1.00 90.50 86 PRO A O 1
ATOM 666 N N . SER A 1 87 ? -11.302 3.412 -11.739 1.00 87.25 87 SER A N 1
ATOM 667 C CA . SER A 1 87 ? -12.541 2.637 -11.541 1.00 87.25 87 SER A CA 1
ATOM 668 C C . SER A 1 87 ? -12.349 1.118 -11.588 1.00 87.25 87 SER A C 1
ATOM 670 O O . SER A 1 87 ? -13.235 0.373 -11.173 1.00 87.25 87 SER A O 1
ATOM 672 N N . LYS A 1 88 ? -11.204 0.652 -12.091 1.00 86.62 88 LYS A N 1
ATOM 673 C CA . LYS A 1 88 ? -10.848 -0.762 -12.162 1.00 86.62 88 LYS A CA 1
ATOM 674 C C . LYS A 1 88 ? -9.456 -0.964 -11.583 1.00 86.62 88 LYS A C 1
ATOM 676 O O . LYS A 1 88 ? -8.472 -0.469 -12.131 1.00 86.62 88 LYS A O 1
ATOM 681 N N . LEU A 1 89 ? -9.398 -1.711 -10.488 1.00 85.62 89 LEU A N 1
ATOM 682 C CA . LEU A 1 89 ? -8.177 -2.028 -9.765 1.00 85.62 89 LEU A CA 1
ATOM 683 C C . LEU A 1 89 ? -8.073 -3.532 -9.536 1.00 85.62 89 LEU A C 1
ATOM 685 O O . LEU A 1 89 ? -9.086 -4.215 -9.386 1.00 85.62 89 LEU A O 1
ATOM 689 N N . TYR A 1 90 ? -6.844 -4.028 -9.485 1.00 83.94 90 TYR A N 1
ATOM 690 C CA . TYR A 1 90 ? -6.536 -5.428 -9.231 1.00 83.94 90 TYR A CA 1
ATOM 691 C C . TYR A 1 90 ? -5.574 -5.533 -8.055 1.00 83.94 90 TYR A C 1
ATOM 693 O O . TYR A 1 90 ? -4.658 -4.711 -7.953 1.00 83.94 90 TYR A O 1
ATOM 701 N N . PRO A 1 91 ? -5.750 -6.534 -7.179 1.00 83.38 91 PRO A N 1
ATOM 702 C CA . PRO A 1 91 ? -4.764 -6.830 -6.156 1.00 83.38 91 PRO A CA 1
ATOM 703 C C . PRO A 1 91 ? -3.473 -7.321 -6.817 1.00 83.38 91 PRO A C 1
ATOM 705 O O . PRO A 1 91 ? -3.501 -8.156 -7.721 1.00 83.38 91 PRO A O 1
ATOM 708 N N . VAL A 1 92 ? -2.339 -6.815 -6.346 1.00 79.19 92 VAL A N 1
ATOM 709 C CA . VAL A 1 92 ? -0.999 -7.208 -6.785 1.00 79.19 92 VAL A CA 1
ATOM 710 C C . VAL A 1 92 ? -0.103 -7.343 -5.557 1.00 79.19 92 VAL A C 1
ATOM 712 O O . VAL A 1 92 ? -0.300 -6.685 -4.538 1.00 79.19 92 VAL A O 1
ATOM 715 N N . VAL A 1 93 ? 0.917 -8.189 -5.646 1.00 78.12 93 VAL A N 1
ATOM 716 C CA . VAL A 1 93 ? 2.058 -8.169 -4.725 1.00 78.12 93 VAL A CA 1
ATOM 717 C C . VAL A 1 93 ? 3.318 -8.044 -5.557 1.00 78.12 93 VAL A C 1
ATOM 719 O O . VAL A 1 93 ? 3.449 -8.686 -6.599 1.00 78.12 93 VAL A O 1
ATOM 722 N N . SER A 1 94 ? 4.246 -7.209 -5.102 1.00 73.00 94 SER A N 1
ATOM 723 C CA . SER A 1 94 ? 5.545 -7.039 -5.746 1.00 73.00 94 SER A CA 1
ATOM 724 C C . SER A 1 94 ? 6.637 -7.502 -4.791 1.00 73.00 94 SER A C 1
ATOM 726 O O . SER A 1 94 ? 6.861 -6.892 -3.751 1.00 73.00 94 SER A O 1
ATOM 728 N N . LEU A 1 95 ? 7.325 -8.583 -5.151 1.00 72.12 95 LEU A N 1
ATOM 729 C CA . LEU A 1 95 ? 8.466 -9.102 -4.404 1.00 72.12 95 LEU A CA 1
ATOM 730 C C . LEU A 1 95 ? 9.742 -8.698 -5.128 1.00 72.12 95 LEU A C 1
ATOM 732 O O . LEU A 1 95 ? 9.945 -9.064 -6.285 1.00 72.12 95 LEU A O 1
ATOM 736 N N . LYS A 1 96 ? 10.608 -7.938 -4.455 1.00 64.12 96 LYS A N 1
ATOM 737 C CA . LYS A 1 96 ? 11.909 -7.565 -5.029 1.00 64.12 96 LYS A CA 1
ATOM 738 C C . LYS A 1 96 ? 12.929 -8.704 -4.914 1.00 64.12 96 LYS A C 1
ATOM 740 O O . LYS A 1 96 ? 13.780 -8.845 -5.784 1.00 64.12 96 LYS A O 1
ATOM 745 N N . PHE A 1 97 ? 12.814 -9.523 -3.866 1.00 62.47 97 PHE A N 1
ATOM 746 C CA . PHE A 1 97 ? 13.683 -10.670 -3.599 1.00 62.47 97 PHE A CA 1
ATOM 747 C C . PHE A 1 97 ? 12.845 -11.825 -3.027 1.00 62.47 97 PHE A C 1
ATOM 749 O O . PHE A 1 97 ? 12.567 -11.832 -1.828 1.00 62.47 97 PHE A O 1
ATOM 756 N N . PRO A 1 98 ? 12.385 -12.778 -3.855 1.00 56.47 98 PRO A N 1
ATOM 757 C CA . PRO A 1 98 ? 11.551 -13.872 -3.377 1.00 56.47 98 PRO A CA 1
ATOM 758 C C . PRO A 1 98 ? 12.421 -14.934 -2.693 1.00 56.47 98 PRO A C 1
ATOM 760 O O . PRO A 1 98 ? 13.014 -15.781 -3.353 1.00 56.47 98 PRO A O 1
ATOM 763 N N . VAL A 1 99 ? 12.509 -14.885 -1.365 1.00 54.34 99 VAL A N 1
ATOM 764 C CA . VAL A 1 99 ? 13.054 -15.987 -0.543 1.00 54.34 99 VAL A CA 1
ATOM 765 C C . VAL A 1 99 ? 11.965 -16.754 0.211 1.00 54.34 99 VAL A C 1
ATOM 767 O O . VAL A 1 99 ? 12.206 -17.890 0.610 1.00 54.34 99 VAL A O 1
ATOM 770 N N . PHE A 1 100 ? 10.761 -16.184 0.353 1.00 55.91 100 PHE A N 1
ATOM 771 C CA . PHE A 1 100 ? 9.664 -16.780 1.116 1.00 55.91 100 PHE A CA 1
ATOM 772 C C . PHE A 1 100 ? 8.322 -16.741 0.362 1.00 55.91 100 PHE A C 1
ATOM 774 O O . PHE A 1 100 ? 8.098 -15.858 -0.471 1.00 55.91 100 PHE A O 1
ATOM 781 N N . PRO A 1 101 ? 7.428 -17.716 0.620 1.00 58.31 101 PRO A N 1
ATOM 782 C CA . PRO A 1 101 ? 6.115 -17.781 -0.009 1.00 58.31 101 PRO A CA 1
ATOM 783 C C . PRO A 1 101 ? 5.149 -16.738 0.572 1.00 58.31 101 PRO A C 1
ATOM 785 O O . PRO A 1 101 ? 4.865 -16.735 1.767 1.00 58.31 101 PRO A O 1
ATOM 788 N N . VAL A 1 102 ? 4.562 -15.914 -0.298 1.00 59.16 102 VAL A N 1
ATOM 789 C CA . VAL A 1 102 ? 3.421 -15.048 0.040 1.00 59.16 102 VAL A CA 1
ATOM 790 C C . VAL A 1 102 ? 2.123 -15.828 -0.142 1.00 59.16 102 VAL A C 1
ATOM 792 O O . VAL A 1 102 ? 1.905 -16.444 -1.188 1.00 59.16 102 VAL A O 1
ATOM 795 N N . ARG A 1 103 ? 1.231 -15.788 0.855 1.00 56.31 103 ARG A N 1
ATOM 796 C CA . ARG A 1 103 ? -0.089 -16.428 0.782 1.00 56.31 103 ARG A CA 1
ATOM 797 C C . ARG A 1 103 ? -1.189 -15.386 0.620 1.00 56.31 103 ARG A C 1
ATOM 799 O O . ARG A 1 103 ? -1.486 -14.639 1.546 1.00 56.31 103 ARG A O 1
ATOM 806 N N . PHE A 1 104 ? -1.846 -15.403 -0.534 1.00 59.66 104 PHE A N 1
ATOM 807 C CA . PHE A 1 104 ? -3.028 -14.588 -0.787 1.00 59.66 104 PHE A CA 1
ATOM 808 C C . PHE A 1 104 ? -4.274 -15.236 -0.191 1.00 59.66 104 PHE A C 1
ATOM 810 O O . PHE A 1 104 ? -4.557 -16.408 -0.442 1.00 59.66 104 PHE A O 1
ATOM 817 N N . ILE A 1 105 ? -5.046 -14.457 0.561 1.00 58.34 105 ILE A N 1
ATOM 818 C CA . ILE A 1 105 ? -6.390 -14.838 0.992 1.00 58.34 105 ILE A CA 1
ATOM 819 C C . ILE A 1 105 ? -7.337 -13.760 0.477 1.00 58.34 105 ILE A C 1
ATOM 821 O O . ILE A 1 105 ? -7.426 -12.676 1.049 1.00 58.34 105 ILE A O 1
ATOM 825 N N . TYR A 1 106 ? -8.033 -14.050 -0.622 1.00 50.81 106 TYR A N 1
ATOM 826 C CA . TYR A 1 106 ? -9.120 -13.198 -1.085 1.00 50.81 106 TYR A CA 1
ATOM 827 C C . TYR A 1 106 ? -10.341 -13.461 -0.206 1.00 50.81 106 TYR A C 1
ATOM 829 O O . TYR A 1 106 ? -10.927 -14.542 -0.249 1.00 50.81 106 TYR A O 1
ATOM 837 N N . LEU A 1 107 ? -10.696 -12.481 0.621 1.00 52.00 107 LEU A N 1
ATOM 838 C CA . LEU A 1 107 ? -11.962 -12.478 1.338 1.00 52.00 107 LEU A CA 1
ATOM 839 C C . LEU A 1 107 ? -12.933 -11.625 0.515 1.00 52.00 107 LEU A C 1
ATOM 841 O O . LEU A 1 107 ? -12.833 -10.398 0.586 1.00 52.00 107 LEU A O 1
ATOM 845 N N . PRO A 1 108 ? -13.827 -12.223 -0.299 1.00 44.06 108 PRO A N 1
ATOM 846 C CA . PRO A 1 108 ? -14.870 -11.446 -0.950 1.00 44.06 108 PRO A CA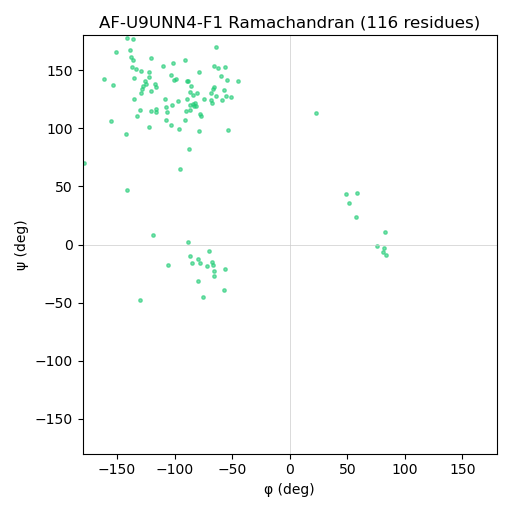 1
ATOM 847 C C . PRO A 1 108 ? -15.649 -10.700 0.132 1.00 44.06 108 PRO A C 1
ATOM 849 O O . PRO A 1 108 ? -16.083 -11.299 1.121 1.00 44.06 108 PRO A O 1
ATOM 852 N N . GLY A 1 109 ? -15.785 -9.382 -0.035 1.00 38.72 109 GLY A N 1
ATOM 853 C CA . GLY A 1 109 ? -16.669 -8.577 0.801 1.00 38.72 109 GLY A CA 1
ATOM 854 C C . GLY A 1 109 ? -18.041 -9.242 0.822 1.00 38.72 109 GLY A C 1
ATOM 855 O O . GLY A 1 109 ? -18.555 -9.614 -0.231 1.00 38.72 109 GLY A O 1
ATOM 856 N N . GLY A 1 110 ? -18.569 -9.486 2.022 1.00 44.69 110 GLY A N 1
ATOM 857 C CA . GLY A 1 110 ? -19.739 -10.329 2.239 1.00 44.69 110 GLY A CA 1
ATOM 858 C C . GLY A 1 110 ? -20.942 -9.915 1.397 1.00 44.69 110 GLY A C 1
ATOM 859 O O . GLY A 1 110 ? -21.674 -9.007 1.770 1.00 44.69 110 GLY A O 1
ATOM 860 N N . SER A 1 111 ? -21.129 -10.615 0.282 1.00 44.44 111 SER A N 1
ATOM 861 C CA . SER A 1 111 ? -22.396 -10.945 -0.365 1.00 44.44 111 SER A CA 1
ATOM 862 C C . SER A 1 111 ? -22.103 -11.803 -1.602 1.00 44.44 111 SER A C 1
ATOM 864 O O . SER A 1 111 ? -22.273 -11.342 -2.723 1.00 44.44 111 SER A O 1
ATOM 866 N N . ASP A 1 112 ? -21.662 -13.048 -1.417 1.00 35.03 112 ASP A N 1
ATOM 867 C CA . ASP A 1 112 ? -22.299 -14.155 -2.136 1.00 35.03 112 ASP A CA 1
ATOM 868 C C . ASP A 1 112 ? -21.986 -15.495 -1.466 1.00 35.03 112 ASP A C 1
ATOM 870 O O . ASP A 1 112 ? -20.897 -15.730 -0.931 1.00 35.03 112 ASP A O 1
ATOM 874 N N . ARG A 1 113 ? -22.992 -16.362 -1.457 1.00 38.72 113 ARG A N 1
ATOM 875 C CA . ARG A 1 113 ? -22.945 -17.710 -0.907 1.00 38.72 113 ARG A CA 1
ATOM 876 C C . ARG A 1 113 ? -21.995 -18.566 -1.742 1.00 38.72 113 ARG A C 1
ATOM 878 O O . ARG A 1 113 ? -22.083 -18.600 -2.960 1.00 38.72 113 ARG A O 1
ATOM 885 N N . SER A 1 114 ? -21.140 -19.304 -1.033 1.00 39.12 114 SER A N 1
ATOM 886 C CA . SER A 1 114 ? -20.628 -20.639 -1.371 1.00 39.12 114 SER A CA 1
ATOM 887 C C . SER A 1 114 ? -20.663 -21.047 -2.851 1.00 39.12 114 SER A C 1
ATOM 889 O O . SER A 1 114 ? -21.739 -21.391 -3.328 1.00 39.12 114 SER A O 1
ATOM 891 N N . LYS A 1 115 ? -19.496 -21.218 -3.489 1.00 30.27 115 LYS A N 1
ATOM 892 C CA . LYS A 1 115 ? -19.144 -22.467 -4.200 1.00 30.27 115 LYS A CA 1
ATOM 893 C C . LYS A 1 115 ? -17.623 -22.620 -4.279 1.00 30.27 115 LYS A C 1
ATOM 895 O O . LYS A 1 115 ? -16.959 -21.957 -5.065 1.00 30.27 115 LYS A O 1
ATOM 900 N N . SER A 1 116 ? -17.091 -23.539 -3.482 1.00 30.14 116 SER A N 1
ATOM 901 C CA . SER A 1 116 ? -15.825 -24.213 -3.761 1.00 30.14 116 SER A CA 1
ATOM 902 C C . SER A 1 116 ? -16.013 -25.129 -4.972 1.00 30.14 116 SER A C 1
ATOM 904 O O . SER A 1 116 ? -16.958 -25.919 -4.981 1.00 30.14 116 SER A O 1
ATOM 906 N N . HIS A 1 117 ? -15.127 -25.050 -5.960 1.00 29.88 117 HIS A N 1
ATOM 907 C CA . HIS A 1 117 ? -14.868 -26.164 -6.871 1.00 29.88 117 HIS A CA 1
ATOM 908 C C . HIS A 1 117 ? -13.415 -26.596 -6.682 1.00 29.88 117 HIS A C 1
ATOM 910 O O . HIS A 1 117 ? -12.550 -25.755 -6.441 1.00 29.88 117 HIS A O 1
ATOM 916 N N . VAL A 1 118 ? -13.268 -27.921 -6.678 1.00 38.66 118 VAL A N 1
ATOM 917 C CA . VAL A 1 118 ? -12.087 -28.749 -6.400 1.00 38.66 118 VAL A CA 1
ATOM 918 C C . VAL A 1 118 ? -10.871 -28.327 -7.213 1.00 38.66 118 VAL A C 1
ATOM 920 O O . VAL A 1 118 ? -11.059 -28.012 -8.408 1.00 38.66 118 VAL A O 1
#

Nearest PDB structures (foldseek):
  6x36-assembly1_E  TM=7.875E-01  e=2.089E-03  Sus scrofa
  8y40-assembly1_D  TM=8.000E-01  e=4.120E-03  Oryctolagus cuniculus
  8xlh-assembly1_B  TM=7.642E-01  e=4.360E-03  Oryctolagus cuniculus
  6x35-assembly1_B  TM=7.932E-01  e=1.278E-02  Sus scrofa
  7umz-assembly1_D  TM=7.802E-01  e=1.514E-02  Oryctolagus cuniculus

Mean predicted aligned error: 9.71 Å

pLDDT: mean 76.76, std 20.2, range [25.25, 96.81]

Foldseek 3Di:
DDDWWWKKWKFAPPPDDPVDDQLCEQRIWIQTQCCWIGHVRDTDRWGHHHDPPWDKDWDADLVQQWIWIDTNNRTTDTDPPRRNHDNDMDIDIDGPDPPDDDDDDDDPDPDDDDDDDD

Secondary structure (DSSP, 8-state):
------EEEEEESSS--TTS-GGGSTTEEEEETTSEEEETTEEEE-S----TTPPEEEEEETTTTEEEEEETTEEPPPPTT--S--S-EEEEE--SS--S---------S--------

Radius of gyration: 14.47 Å; Cα contacts (8 Å, |Δi|>4): 204; chains: 1; bounding box: 44×40×32 Å

Organism: Rhizophagus irregularis (strain DAOM 181602 / DAOM 197198 / MUCL 43194) (NCBI:txid747089)

Sequence (118 aa):
MYVWDEKECICSSENFNYKSWAGGQSTGWVLGSSGNCFNSGTSIGYCSSFKDGTKITVHLDMNKRTCAFTVNGIKYPEVSGWNNLPSKLYPVVSLKFPVFPVRFIYLPGGSDRSKSHV

InterPro domains:
  IPR003877 SPRY domain [PF00622] (17-96)
  IPR013320 Concanavalin A-like lectin/glucanase domain superfamily [SSF49899] (14-107)
  IPR043136 B30.2/SPRY domain superfamily [G3DSA:2.60.120.920] (6-99)
  IPR050672 F-box/SPRY and SOCS box protein families [PTHR12245] (24-95)